Protein AF-A0A1V0CKH2-F1 (afdb_monomer_lite)

Organism: NCBI:txid1349929

pLDDT: mean 81.73, std 20.64, range [39.25, 98.5]

Foldseek 3Di:
DDDDDDPFDADFDDDPPPPRDDGDTDDDPPPPDVDDPVRVVVVCCVCVPVVNVVVVVVVVVVVVVVVVVVVVVVVVVVVVVVVVVVVVVVVVVVVVVVVVVVVVVVVVVVVVVVVVVVVVVVVVVVVVVVVVVVVVVVVD

Structure (mmCIF, N/CA/C/O backbone):
data_AF-A0A1V0CKH2-F1
#
_entry.id   AF-A0A1V0CKH2-F1
#
loop_
_atom_site.group_PDB
_atom_site.id
_atom_site.type_symbol
_atom_site.label_atom_id
_atom_site.label_alt_id
_atom_site.label_comp_id
_atom_site.label_asym_id
_atom_site.label_entity_id
_atom_site.label_seq_id
_atom_site.pdbx_PDB_ins_code
_atom_site.Cartn_x
_atom_site.Cartn_y
_atom_site.Cartn_z
_atom_site.occupancy
_atom_site.B_iso_or_equiv
_atom_site.auth_seq_id
_atom_site.auth_comp_id
_atom_site.auth_asym_id
_atom_site.auth_atom_id
_atom_site.pdbx_PDB_model_num
ATOM 1 N N . MET A 1 1 ? 43.954 -8.507 -65.931 1.00 44.62 1 MET A N 1
ATOM 2 C CA . MET A 1 1 ? 43.491 -9.740 -66.603 1.00 44.62 1 MET A CA 1
ATOM 3 C C . MET A 1 1 ? 44.183 -9.803 -67.954 1.00 44.62 1 MET A C 1
ATOM 5 O O . MET A 1 1 ? 44.174 -8.788 -68.639 1.00 44.62 1 MET A O 1
ATOM 9 N N . GLY A 1 2 ? 44.870 -10.908 -68.264 1.00 39.47 2 GLY A N 1
ATOM 10 C CA . GLY A 1 2 ? 45.588 -11.096 -69.536 1.00 39.47 2 GLY A CA 1
ATOM 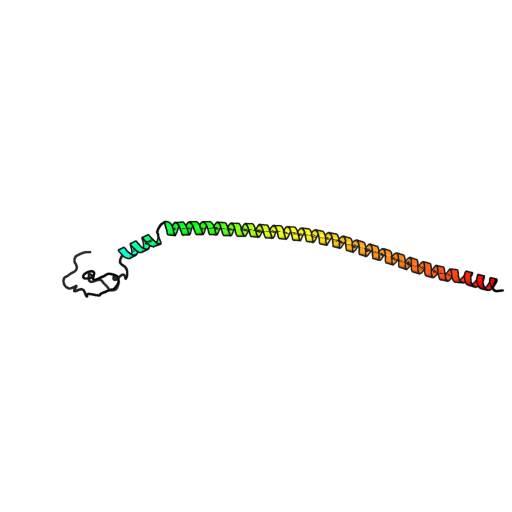11 C C . GLY A 1 2 ? 44.650 -11.265 -70.744 1.00 39.47 2 GLY A C 1
ATOM 12 O O . GLY A 1 2 ? 43.433 -11.294 -70.551 1.00 39.47 2 GLY A O 1
ATOM 13 N N . PRO A 1 3 ? 45.189 -11.353 -71.977 1.00 39.25 3 PRO A N 1
ATOM 14 C CA . PRO A 1 3 ? 44.382 -11.343 -73.194 1.00 39.25 3 PRO A CA 1
ATOM 15 C C . PRO A 1 3 ? 43.545 -12.623 -73.341 1.00 39.25 3 PRO A C 1
ATOM 17 O O . PRO A 1 3 ? 44.053 -13.732 -73.182 1.00 39.25 3 PRO A O 1
ATOM 20 N N . ILE A 1 4 ? 42.256 -12.455 -73.650 1.00 51.09 4 ILE A N 1
ATOM 21 C CA . ILE A 1 4 ? 41.277 -13.530 -73.870 1.00 51.09 4 ILE A CA 1
ATOM 22 C C . ILE A 1 4 ? 41.405 -14.020 -75.324 1.00 51.09 4 ILE A C 1
ATOM 24 O O . ILE A 1 4 ? 41.428 -13.209 -76.247 1.00 51.09 4 ILE A O 1
ATOM 28 N N . GLY A 1 5 ? 41.533 -15.338 -75.518 1.00 44.28 5 GLY A N 1
ATOM 29 C CA . GLY A 1 5 ? 41.770 -15.978 -76.820 1.00 44.28 5 GLY A CA 1
ATOM 30 C C . GLY A 1 5 ? 40.586 -15.929 -77.809 1.00 44.28 5 GLY A C 1
ATOM 31 O O . GLY A 1 5 ? 39.462 -15.601 -77.428 1.00 44.28 5 GLY A O 1
ATOM 32 N N . PRO A 1 6 ? 40.821 -16.294 -79.086 1.00 43.81 6 PRO A N 1
ATOM 33 C CA . PRO A 1 6 ? 39.971 -15.959 -80.241 1.00 43.81 6 PRO A CA 1
ATOM 34 C C . PRO A 1 6 ? 38.641 -16.733 -80.352 1.00 43.81 6 PRO A C 1
ATOM 36 O O . PRO A 1 6 ? 37.908 -16.545 -81.318 1.00 43.81 6 PRO A O 1
ATOM 39 N N . TRP A 1 7 ? 38.299 -17.588 -79.384 1.00 47.00 7 TRP A N 1
ATOM 40 C CA . TRP A 1 7 ? 37.068 -18.397 -79.375 1.00 47.00 7 TRP A CA 1
ATOM 41 C C . TRP A 1 7 ? 35.924 -17.803 -78.530 1.00 47.00 7 TRP A C 1
ATOM 43 O O . TRP A 1 7 ? 34.868 -18.414 -78.388 1.00 47.00 7 TRP A O 1
ATOM 53 N N . ALA A 1 8 ? 36.117 -16.625 -77.936 1.00 49.59 8 ALA A N 1
ATOM 54 C CA . ALA A 1 8 ? 35.159 -15.987 -77.033 1.00 49.59 8 ALA A CA 1
ATOM 55 C C . ALA A 1 8 ? 34.154 -15.080 -77.780 1.00 49.59 8 ALA A C 1
ATOM 57 O O . ALA A 1 8 ? 34.205 -13.857 -77.662 1.00 49.59 8 ALA A O 1
ATOM 58 N N . ALA A 1 9 ? 33.236 -15.660 -78.559 1.00 44.81 9 ALA A N 1
ATOM 59 C CA . ALA A 1 9 ? 32.137 -14.909 -79.175 1.00 44.81 9 ALA A CA 1
ATOM 60 C C . ALA A 1 9 ? 31.032 -14.633 -78.129 1.00 44.81 9 ALA A C 1
ATOM 62 O O . ALA A 1 9 ? 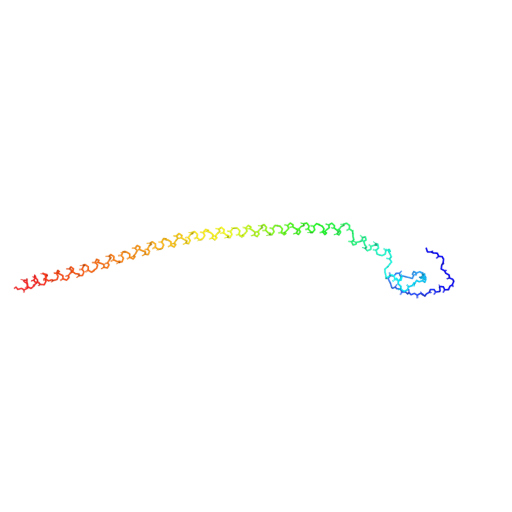30.338 -15.551 -77.695 1.00 44.81 9 ALA A O 1
ATOM 63 N N . GLY A 1 10 ? 30.908 -13.382 -77.671 1.00 47.88 10 GLY A N 1
ATOM 64 C CA . GLY A 1 10 ? 29.937 -12.974 -76.645 1.00 47.88 10 GLY A CA 1
ATOM 65 C C . GLY A 1 10 ? 28.497 -12.868 -77.169 1.00 47.88 10 GLY A C 1
ATOM 66 O O . GLY A 1 10 ? 28.273 -12.376 -78.272 1.00 47.88 10 GLY A O 1
ATOM 67 N N . HIS A 1 11 ? 27.519 -13.296 -76.363 1.00 46.91 11 HIS A N 1
ATOM 68 C CA . HIS A 1 11 ? 26.086 -13.108 -76.630 1.00 46.91 11 HIS A CA 1
ATOM 69 C C . HIS A 1 11 ? 25.611 -11.756 -76.072 1.00 46.91 11 HIS A C 1
ATOM 71 O O . HIS A 1 11 ? 25.981 -11.366 -74.962 1.00 46.91 11 HIS A O 1
ATOM 77 N N . LEU A 1 12 ? 24.798 -11.035 -76.847 1.00 45.59 12 LEU A N 1
ATOM 78 C CA . LEU A 1 12 ? 24.199 -9.757 -76.460 1.00 45.59 12 LEU A CA 1
ATOM 79 C C . LEU A 1 12 ? 22.922 -10.022 -75.644 1.00 45.59 12 LEU A C 1
ATOM 81 O O . LEU A 1 12 ? 21.985 -10.584 -76.199 1.00 45.59 12 LEU A O 1
ATOM 85 N N . ASP A 1 13 ? 22.871 -9.611 -74.374 1.00 47.94 13 ASP A N 1
ATOM 86 C CA . ASP A 1 13 ? 21.640 -9.632 -73.568 1.00 47.94 13 ASP A CA 1
ATOM 87 C C . ASP A 1 13 ? 21.305 -8.221 -73.073 1.00 47.94 13 ASP A C 1
ATOM 89 O O . ASP A 1 13 ? 22.147 -7.516 -72.510 1.00 47.94 13 ASP A O 1
ATOM 93 N N . TRP A 1 14 ? 20.055 -7.814 -73.291 1.00 41.72 14 TRP A N 1
ATOM 94 C CA . TRP A 1 14 ? 19.527 -6.496 -72.943 1.00 41.72 14 TRP A CA 1
ATOM 95 C C . TRP A 1 14 ? 18.919 -6.504 -71.536 1.00 41.72 14 TRP A C 1
ATOM 97 O O . TRP A 1 14 ? 18.107 -7.373 -71.219 1.00 41.72 14 TRP A O 1
ATOM 107 N N . THR A 1 15 ? 19.254 -5.515 -70.696 1.00 48.62 15 THR A N 1
ATOM 108 C CA . THR A 1 15 ? 18.521 -5.256 -69.445 1.00 48.62 15 THR A CA 1
ATOM 109 C C . THR A 1 15 ? 17.996 -3.813 -69.388 1.00 48.62 15 THR A C 1
ATOM 111 O O . THR A 1 15 ? 18.742 -2.874 -69.683 1.00 48.62 15 THR A O 1
ATOM 114 N N . PRO A 1 16 ? 16.730 -3.597 -68.965 1.00 44.72 16 PRO A N 1
ATOM 115 C CA . PRO A 1 16 ? 16.065 -2.290 -69.058 1.00 44.72 16 PRO A CA 1
ATOM 116 C C . PRO A 1 16 ? 16.720 -1.152 -68.258 1.00 44.72 16 PRO A C 1
ATOM 118 O O . PRO A 1 16 ? 16.434 0.014 -68.506 1.00 44.72 16 PRO A O 1
ATOM 121 N N . GLN A 1 17 ? 17.560 -1.471 -67.270 1.00 53.94 17 GLN A N 1
ATOM 122 C CA . GLN A 1 17 ? 18.056 -0.508 -66.280 1.00 53.94 17 GLN A CA 1
ATOM 123 C C . GLN A 1 17 ? 19.423 0.107 -66.624 1.00 53.94 17 GLN A C 1
ATOM 125 O O . GLN A 1 17 ? 19.820 1.063 -65.965 1.00 53.94 17 GLN A O 1
ATOM 130 N N . ALA A 1 18 ? 20.137 -0.401 -67.638 1.00 50.03 18 ALA A N 1
ATOM 131 C CA . ALA A 1 18 ? 21.532 -0.009 -67.895 1.00 50.03 18 ALA A CA 1
ATOM 132 C C . ALA A 1 18 ? 21.840 0.460 -69.332 1.00 50.03 18 ALA A C 1
ATOM 134 O O . ALA A 1 18 ? 22.973 0.853 -69.607 1.00 50.03 18 ALA A O 1
ATOM 135 N N . GLY A 1 19 ? 20.867 0.446 -70.251 1.00 53.50 19 GLY A N 1
ATOM 136 C CA . GLY A 1 19 ? 21.136 0.698 -71.672 1.00 53.50 19 GLY A CA 1
ATOM 137 C C . GLY A 1 19 ? 22.053 -0.364 -72.305 1.00 53.50 19 GLY A C 1
ATOM 138 O O . GLY A 1 19 ? 22.556 -1.268 -71.637 1.00 53.50 19 GLY A O 1
ATOM 139 N N . CYS A 1 20 ? 22.252 -0.285 -73.625 1.00 45.38 20 CYS A N 1
ATOM 140 C CA . CYS A 1 20 ? 23.088 -1.233 -74.367 1.00 45.38 20 CYS A CA 1
ATOM 141 C C . CYS A 1 20 ? 24.572 -0.917 -74.114 1.00 45.38 20 CYS A C 1
ATOM 143 O O . CYS A 1 20 ? 25.201 -0.172 -74.862 1.00 45.38 20 CYS A O 1
ATOM 145 N N . THR A 1 21 ? 25.126 -1.416 -73.011 1.00 48.50 21 THR A N 1
ATOM 146 C CA . THR A 1 21 ? 26.569 -1.340 -72.760 1.00 48.50 21 THR A CA 1
ATOM 147 C C . THR A 1 21 ? 27.236 -2.518 -73.470 1.00 48.50 21 THR A C 1
ATOM 149 O O . THR A 1 21 ? 26.808 -3.660 -73.325 1.00 48.50 21 THR A O 1
ATOM 152 N N . GLY A 1 22 ? 28.202 -2.207 -74.339 1.00 47.84 22 GLY A N 1
ATOM 153 C CA . GLY A 1 22 ? 28.799 -3.129 -75.308 1.00 47.84 22 GLY A CA 1
ATOM 154 C C . GLY A 1 22 ? 29.296 -4.462 -74.736 1.00 47.84 22 GLY A C 1
ATOM 155 O O . GLY A 1 22 ? 29.537 -4.594 -73.540 1.00 47.84 22 GLY A O 1
ATOM 156 N N . VAL A 1 23 ? 29.420 -5.432 -75.652 1.00 46.38 23 VAL A N 1
ATOM 157 C CA . VAL A 1 23 ? 29.867 -6.831 -75.501 1.00 46.38 23 VAL A CA 1
ATOM 158 C C . VAL A 1 23 ? 30.434 -7.159 -74.114 1.00 46.38 23 VAL A C 1
ATOM 160 O O . VAL A 1 23 ? 31.554 -6.765 -73.779 1.00 46.38 23 VAL A O 1
ATOM 163 N N . ARG A 1 24 ? 29.680 -7.927 -73.312 1.00 48.09 24 ARG A N 1
ATOM 164 C CA . ARG A 1 24 ? 30.230 -8.504 -72.079 1.00 48.09 24 ARG A CA 1
ATOM 165 C C . ARG A 1 24 ? 31.402 -9.422 -72.457 1.00 48.09 24 ARG A C 1
ATOM 167 O O . ARG A 1 24 ? 31.231 -10.249 -73.355 1.00 48.09 24 ARG A O 1
ATOM 174 N N . PRO A 1 25 ? 32.569 -9.329 -71.793 1.00 50.16 25 PRO A N 1
ATOM 175 C CA . PRO A 1 25 ? 33.592 -10.361 -71.931 1.00 50.16 25 PRO A CA 1
ATOM 176 C C . PRO A 1 25 ? 32.981 -11.725 -71.572 1.00 50.16 25 PRO A C 1
ATOM 178 O O . PRO A 1 25 ? 32.061 -11.790 -70.760 1.00 50.16 25 PRO A O 1
ATOM 181 N N . VAL A 1 26 ? 33.451 -12.815 -72.182 1.00 48.41 26 VAL A N 1
ATOM 182 C CA . VAL A 1 26 ? 33.014 -14.168 -71.801 1.00 48.41 26 VAL A CA 1
ATOM 183 C C . VAL A 1 26 ? 33.491 -14.429 -70.378 1.00 48.41 26 VAL A C 1
ATOM 185 O O . VAL A 1 26 ? 34.694 -14.400 -70.114 1.00 48.41 26 VAL A O 1
ATOM 188 N N . VAL A 1 27 ? 32.552 -14.646 -69.459 1.00 52.88 27 VAL A N 1
ATOM 189 C CA . VAL A 1 27 ? 32.859 -14.867 -68.047 1.00 52.88 27 VAL A CA 1
ATOM 190 C C . VAL A 1 27 ? 32.085 -16.087 -67.518 1.00 52.88 27 VAL A C 1
ATOM 192 O O . VAL A 1 27 ? 30.972 -16.362 -67.962 1.00 52.88 27 VAL A O 1
ATOM 195 N N . ASP A 1 28 ? 32.705 -16.862 -66.620 1.00 45.03 28 ASP A N 1
ATOM 196 C CA . ASP A 1 28 ? 32.189 -18.136 -66.086 1.00 45.03 28 ASP A CA 1
ATOM 197 C C . ASP A 1 28 ? 30.872 -17.953 -65.295 1.00 45.03 28 ASP A C 1
ATOM 199 O O . ASP A 1 28 ? 30.599 -16.864 -64.795 1.00 45.03 28 ASP A O 1
ATOM 203 N N . LYS A 1 29 ? 30.043 -18.990 -65.120 1.00 47.59 29 LYS A N 1
ATOM 204 C CA . LYS A 1 29 ? 28.701 -18.898 -64.485 1.00 47.59 29 LYS A CA 1
ATOM 205 C C . LYS A 1 29 ? 28.691 -18.226 -63.100 1.00 47.59 29 LYS A C 1
ATOM 207 O O . LYS A 1 29 ? 27.655 -17.731 -62.667 1.00 47.59 29 LYS A O 1
ATOM 212 N N . TYR A 1 30 ? 29.836 -18.173 -62.425 1.00 45.50 30 TYR A N 1
ATOM 213 C CA . TYR A 1 30 ? 30.026 -17.573 -61.100 1.00 45.50 30 TYR A CA 1
ATOM 214 C C . TYR A 1 30 ? 30.450 -16.097 -61.104 1.00 45.50 30 TYR A C 1
ATOM 216 O O . TYR A 1 30 ? 30.698 -15.519 -60.051 1.00 45.50 30 TYR A O 1
ATOM 224 N N . SER A 1 31 ? 30.562 -15.476 -62.274 1.00 52.41 31 SER A N 1
ATOM 225 C CA . SER A 1 31 ? 31.180 -14.153 -62.435 1.00 52.41 31 SER A CA 1
ATOM 226 C C . SER A 1 31 ? 30.215 -13.048 -62.881 1.00 52.41 31 SER A C 1
ATOM 228 O O . SER A 1 31 ? 30.589 -11.875 -62.933 1.00 52.41 31 SER A O 1
ATOM 230 N N . ILE A 1 32 ? 28.956 -13.399 -63.166 1.00 51.69 32 ILE A N 1
ATOM 231 C CA . ILE A 1 32 ? 27.887 -12.430 -63.412 1.00 51.69 32 ILE A CA 1
ATOM 232 C C . ILE A 1 32 ? 27.338 -11.998 -62.052 1.00 51.69 32 ILE A C 1
ATOM 234 O O . ILE A 1 32 ? 26.378 -12.562 -61.530 1.00 51.69 32 ILE A O 1
ATOM 238 N N . THR A 1 33 ? 27.947 -10.980 -61.447 1.00 57.16 33 THR A N 1
ATOM 239 C CA . THR A 1 33 ? 27.317 -10.302 -60.314 1.00 57.16 33 THR A CA 1
ATOM 240 C C . THR A 1 33 ? 26.190 -9.416 -60.849 1.00 57.16 33 THR A C 1
ATOM 242 O O . THR A 1 33 ? 26.403 -8.595 -61.740 1.00 57.16 33 THR A O 1
ATOM 245 N N . ARG A 1 34 ? 24.965 -9.586 -60.320 1.00 62.19 34 ARG A N 1
ATOM 246 C CA . ARG A 1 34 ? 23.770 -8.792 -60.692 1.00 62.19 34 ARG A CA 1
ATOM 247 C C . ARG A 1 34 ? 24.003 -7.280 -60.596 1.00 62.19 34 ARG A C 1
ATOM 249 O O . ARG A 1 34 ? 23.377 -6.523 -61.325 1.00 62.19 34 ARG A O 1
ATOM 256 N N . TYR A 1 35 ? 24.906 -6.877 -59.710 1.00 67.38 35 TYR A N 1
ATOM 257 C CA . TYR A 1 35 ? 25.350 -5.504 -59.535 1.00 67.38 35 TYR A CA 1
ATOM 258 C C . TYR A 1 35 ? 26.829 -5.394 -59.883 1.00 67.38 35 TYR A C 1
ATOM 260 O O . TYR A 1 35 ? 27.630 -6.281 -59.570 1.00 67.38 35 TYR A O 1
ATOM 268 N N . SER A 1 36 ? 27.196 -4.281 -60.502 1.00 75.81 36 SER A N 1
ATOM 269 C CA . SER A 1 36 ? 28.586 -3.901 -60.705 1.00 75.81 36 SER A CA 1
ATOM 270 C C . SER A 1 36 ? 29.236 -3.485 -59.383 1.00 75.81 36 SER A C 1
ATOM 272 O O . SER A 1 36 ? 28.586 -3.028 -58.438 1.00 75.81 36 SER A O 1
ATOM 274 N N . THR A 1 37 ? 30.563 -3.571 -59.321 1.00 76.25 37 THR A N 1
ATOM 275 C CA . THR A 1 37 ? 31.336 -3.072 -58.172 1.00 76.25 37 THR A CA 1
ATOM 276 C C . THR A 1 37 ? 31.125 -1.570 -57.935 1.00 76.25 37 THR A C 1
ATOM 278 O O . THR A 1 37 ? 31.194 -1.111 -56.796 1.00 76.25 37 THR A O 1
ATOM 281 N N . GLY A 1 38 ? 30.829 -0.800 -58.989 1.00 79.50 38 GLY A N 1
ATOM 282 C CA . GLY A 1 38 ? 30.481 0.618 -58.902 1.00 79.50 38 GLY A CA 1
ATOM 283 C C . GLY A 1 38 ? 29.122 0.865 -58.241 1.00 79.50 38 GLY A C 1
ATOM 284 O O . GLY A 1 38 ? 29.023 1.724 -57.366 1.00 79.50 38 GLY A O 1
ATOM 285 N N . GLU A 1 39 ? 28.094 0.093 -58.602 1.00 80.56 39 GLU A N 1
ATOM 286 C CA . GLU A 1 39 ? 26.770 0.153 -57.961 1.00 80.56 39 GLU A CA 1
ATOM 287 C C . GLU A 1 39 ? 26.837 -0.260 -56.490 1.00 80.56 39 GLU A C 1
ATOM 289 O O . GLU A 1 39 ? 26.267 0.418 -55.637 1.00 80.56 39 GLU A O 1
ATOM 294 N N . TRP A 1 40 ? 27.610 -1.304 -56.171 1.00 79.62 40 TRP A N 1
ATOM 295 C CA . TRP A 1 40 ? 27.837 -1.727 -54.788 1.00 79.62 40 TRP A CA 1
ATOM 296 C C . TRP A 1 40 ? 28.514 -0.632 -53.952 1.00 79.62 40 TRP A C 1
ATOM 298 O O . TRP A 1 40 ? 28.070 -0.330 -52.845 1.00 79.62 40 TRP A O 1
ATOM 308 N N . ARG A 1 41 ? 29.542 0.037 -54.496 1.00 83.38 41 ARG A N 1
ATOM 309 C CA . ARG A 1 41 ? 30.212 1.160 -53.817 1.00 83.38 41 ARG A CA 1
ATOM 310 C C . ARG A 1 41 ? 29.291 2.363 -53.619 1.00 83.38 41 ARG A C 1
ATOM 312 O O . ARG A 1 41 ? 29.299 2.934 -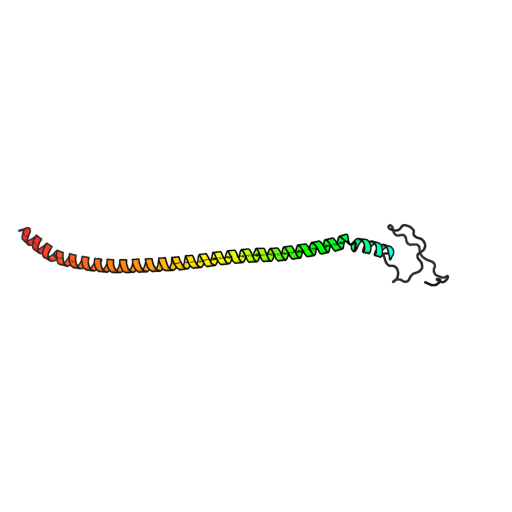52.533 1.00 83.38 41 ARG A O 1
ATOM 319 N N . LYS A 1 42 ? 28.485 2.730 -54.624 1.00 84.94 42 LYS A N 1
ATOM 320 C CA . LYS A 1 42 ? 27.505 3.826 -54.510 1.00 84.94 42 LYS A CA 1
ATOM 321 C C . LYS A 1 42 ? 26.439 3.525 -53.458 1.00 84.94 42 LYS A C 1
ATOM 323 O O . LYS A 1 42 ? 26.139 4.392 -52.643 1.00 84.94 42 LYS A O 1
ATOM 328 N N . ASN A 1 43 ? 25.913 2.299 -53.444 1.00 83.69 43 ASN A N 1
ATOM 329 C CA . ASN A 1 43 ? 24.959 1.872 -52.427 1.00 83.69 43 ASN A CA 1
ATOM 330 C C . ASN A 1 43 ? 25.586 1.925 -51.031 1.00 83.69 43 ASN A C 1
ATOM 332 O O . ASN A 1 43 ? 25.013 2.542 -50.145 1.00 83.69 43 ASN A O 1
ATOM 336 N N . ASN A 1 44 ? 26.794 1.384 -50.855 1.00 83.06 44 ASN A N 1
ATOM 337 C CA . ASN A 1 44 ? 27.487 1.430 -49.569 1.00 83.06 44 ASN A CA 1
ATOM 338 C C . ASN A 1 44 ? 27.782 2.857 -49.108 1.00 83.06 44 ASN A C 1
ATOM 340 O O . ASN A 1 44 ? 27.632 3.152 -47.931 1.00 83.06 44 ASN A O 1
ATOM 344 N N . GLN A 1 45 ? 28.171 3.756 -50.012 1.00 83.12 45 GLN A N 1
ATOM 345 C CA . GLN A 1 45 ? 28.387 5.162 -49.674 1.00 83.12 45 GLN A CA 1
ATOM 346 C C . GLN A 1 45 ? 27.091 5.840 -49.213 1.00 83.12 45 GLN A C 1
ATOM 348 O O . GLN A 1 45 ? 27.127 6.641 -48.285 1.00 83.12 45 GLN A O 1
ATOM 353 N N . TYR A 1 46 ? 25.955 5.497 -49.827 1.00 81.75 46 TYR A N 1
ATOM 354 C CA . TYR A 1 46 ? 24.636 5.994 -49.441 1.00 81.75 46 TYR A CA 1
ATOM 355 C C . TYR A 1 46 ? 24.131 5.376 -48.123 1.00 81.75 46 TYR A C 1
ATOM 357 O O . TYR A 1 46 ? 23.610 6.078 -47.255 1.00 81.75 46 TYR A O 1
ATOM 365 N N . THR A 1 47 ? 24.310 4.074 -47.911 1.00 78.19 47 THR A N 1
ATOM 366 C CA . THR A 1 47 ? 23.851 3.400 -46.686 1.00 78.19 47 THR A CA 1
ATOM 367 C C . THR A 1 47 ? 24.746 3.702 -45.489 1.00 78.19 47 THR A C 1
ATOM 369 O O . THR A 1 47 ? 24.253 3.864 -44.378 1.00 78.19 47 THR A O 1
ATOM 372 N N . LEU A 1 48 ? 26.056 3.819 -45.711 1.00 79.69 48 LEU A N 1
ATOM 373 C CA . LEU A 1 48 ? 27.061 4.128 -44.691 1.00 79.69 48 LEU A CA 1
ATOM 374 C C . LEU A 1 48 ? 27.384 5.626 -44.643 1.00 79.69 48 LEU A C 1
ATOM 376 O O . LEU A 1 48 ? 28.433 6.016 -44.129 1.00 79.69 48 LEU A O 1
ATOM 380 N N . THR A 1 49 ? 26.505 6.480 -45.184 1.00 79.50 49 THR A N 1
ATOM 381 C CA . THR A 1 49 ? 26.708 7.927 -45.088 1.00 79.50 49 THR A CA 1
ATOM 382 C C . THR A 1 49 ? 26.775 8.313 -43.605 1.00 79.50 49 THR A C 1
ATOM 384 O O . THR A 1 49 ? 25.891 7.890 -42.852 1.00 79.50 49 THR A O 1
ATOM 387 N N . PRO A 1 50 ? 27.719 9.176 -43.180 1.00 75.31 50 PRO A N 1
ATOM 388 C CA . PRO A 1 50 ? 27.837 9.620 -41.788 1.00 75.31 50 PRO A CA 1
ATOM 389 C C . PRO A 1 50 ? 26.509 10.086 -41.179 1.00 75.31 50 PRO A C 1
ATOM 391 O O . PRO A 1 50 ? 26.187 9.773 -40.042 1.00 75.31 50 PRO A O 1
ATOM 394 N N . ARG A 1 51 ? 25.643 10.714 -41.984 1.00 77.25 51 ARG A N 1
ATOM 395 C CA . ARG A 1 51 ? 24.298 11.134 -41.569 1.00 77.25 51 ARG A CA 1
ATOM 396 C C . ARG A 1 51 ? 23.407 9.985 -41.076 1.00 77.25 51 ARG A C 1
ATOM 398 O O . ARG A 1 51 ? 22.616 10.200 -40.163 1.00 77.25 51 ARG A O 1
ATOM 405 N N . ALA A 1 52 ? 23.468 8.807 -41.695 1.00 79.88 52 ALA A N 1
ATOM 406 C CA . ALA A 1 52 ? 22.668 7.652 -41.286 1.00 79.88 52 ALA A CA 1
ATOM 407 C C . ALA A 1 52 ? 23.231 7.028 -40.001 1.00 79.88 52 ALA A C 1
ATOM 409 O O . ALA A 1 52 ? 22.478 6.758 -39.066 1.00 79.88 52 ALA A O 1
ATOM 410 N N . THR A 1 53 ? 24.556 6.889 -39.918 1.00 84.38 53 THR A N 1
ATOM 411 C CA . THR A 1 53 ? 25.238 6.339 -38.739 1.00 84.38 53 THR A CA 1
ATOM 412 C C . THR A 1 53 ? 25.159 7.267 -37.525 1.00 84.38 53 THR A C 1
ATOM 414 O O . THR A 1 53 ? 24.945 6.800 -36.410 1.00 84.38 53 THR A O 1
ATOM 417 N N . ASP A 1 54 ? 25.258 8.583 -37.722 1.00 88.25 54 ASP A N 1
ATOM 418 C CA . ASP A 1 54 ? 25.176 9.573 -36.644 1.00 88.25 54 ASP A CA 1
ATOM 419 C C . ASP A 1 54 ? 23.751 9.691 -36.104 1.00 88.25 54 ASP A C 1
ATOM 421 O O . ASP A 1 54 ? 23.560 9.787 -34.893 1.00 88.25 54 ASP A O 1
ATOM 425 N N . LYS A 1 55 ? 22.734 9.598 -36.975 1.00 88.81 55 LYS A N 1
ATOM 426 C CA . LYS A 1 55 ? 21.333 9.489 -36.542 1.00 88.81 55 LYS A CA 1
ATOM 427 C C . LYS A 1 55 ? 21.093 8.230 -35.717 1.00 88.81 55 LYS A C 1
ATOM 429 O O . LYS A 1 55 ? 20.427 8.316 -34.691 1.00 88.81 55 LYS A O 1
ATOM 434 N N . ALA A 1 56 ? 21.637 7.087 -36.139 1.00 89.38 56 ALA A N 1
ATOM 435 C CA . ALA A 1 56 ? 21.521 5.844 -35.383 1.00 89.38 56 ALA A CA 1
ATOM 436 C C . ALA A 1 56 ? 22.188 5.961 -34.000 1.00 89.38 56 ALA A C 1
ATOM 438 O O . ALA A 1 56 ? 21.575 5.605 -32.999 1.00 89.38 56 ALA A O 1
ATOM 439 N N . ARG A 1 57 ? 23.389 6.551 -33.921 1.00 91.81 57 ARG A N 1
ATOM 440 C CA . ARG A 1 57 ? 24.097 6.790 -32.651 1.00 91.81 57 ARG A CA 1
ATOM 441 C C . ARG A 1 57 ? 23.358 7.777 -31.741 1.00 91.81 57 ARG A C 1
ATOM 443 O O . ARG A 1 57 ? 23.290 7.573 -30.528 1.00 91.81 57 ARG A O 1
ATOM 450 N N . ALA A 1 58 ? 22.796 8.843 -32.311 1.00 94.19 58 ALA A N 1
ATOM 451 C CA . ALA A 1 58 ? 21.985 9.805 -31.570 1.00 94.19 58 ALA A CA 1
ATOM 452 C C . ALA A 1 58 ? 20.718 9.143 -31.011 1.00 94.19 58 ALA A C 1
ATOM 454 O O . ALA A 1 58 ? 20.405 9.335 -29.838 1.00 94.19 58 ALA A O 1
ATOM 455 N N . LEU A 1 59 ? 20.043 8.315 -31.818 1.00 95.69 59 LEU A N 1
ATOM 456 C CA . LEU A 1 59 ? 18.884 7.540 -31.383 1.00 95.69 59 LEU A CA 1
ATOM 457 C C . LEU A 1 59 ? 19.259 6.574 -30.258 1.00 95.69 59 LEU A C 1
ATOM 459 O O . LEU A 1 59 ? 18.601 6.583 -29.230 1.00 95.69 59 LEU A O 1
ATOM 463 N N . GLU A 1 60 ? 20.342 5.810 -30.402 1.00 96.56 60 GLU A N 1
ATOM 464 C CA . GLU A 1 60 ? 20.811 4.885 -29.364 1.00 96.56 60 GLU A CA 1
ATOM 465 C C . GLU A 1 60 ? 21.092 5.615 -28.042 1.00 96.56 60 GLU A C 1
ATOM 467 O O . GLU A 1 60 ? 20.685 5.164 -26.971 1.00 96.56 60 GLU A O 1
ATOM 472 N N . THR A 1 61 ? 21.750 6.774 -28.114 1.00 96.94 61 THR A N 1
ATOM 473 C CA . THR A 1 61 ? 22.039 7.603 -26.937 1.00 96.94 61 THR A CA 1
ATOM 474 C C . THR A 1 61 ? 20.753 8.107 -26.286 1.00 96.94 61 THR A C 1
ATOM 476 O O . THR A 1 61 ? 20.638 8.089 -25.061 1.00 96.94 61 THR A O 1
ATOM 479 N N . GLN A 1 62 ? 19.782 8.546 -27.090 1.00 97.19 62 GLN A N 1
ATOM 480 C CA . GLN A 1 62 ? 18.492 9.006 -26.590 1.00 97.19 62 GLN A CA 1
ATOM 481 C C . GLN A 1 62 ? 17.716 7.860 -25.940 1.00 97.19 62 GLN A C 1
ATOM 483 O O . GLN A 1 62 ? 17.259 8.001 -24.814 1.00 97.19 62 GLN A O 1
ATOM 488 N N . THR A 1 63 ? 17.651 6.698 -26.591 1.00 97.38 63 THR A N 1
ATOM 489 C CA . THR A 1 63 ? 16.969 5.518 -26.058 1.00 97.38 63 THR A CA 1
ATOM 490 C C . THR A 1 63 ? 17.572 5.072 -24.728 1.00 97.38 63 THR A C 1
ATOM 492 O O . THR A 1 63 ? 16.823 4.771 -23.804 1.00 97.38 63 THR A O 1
ATOM 495 N N . LYS A 1 64 ? 18.904 5.084 -24.577 1.00 97.56 64 LYS A N 1
ATOM 496 C CA . LYS A 1 64 ? 19.552 4.781 -23.287 1.00 97.56 64 LYS A CA 1
ATOM 497 C C . LYS A 1 64 ? 19.121 5.754 -22.189 1.00 97.56 64 LYS A C 1
ATOM 499 O O . LYS A 1 64 ? 18.716 5.311 -21.119 1.00 97.56 64 LYS A O 1
ATOM 504 N N . LYS A 1 65 ? 19.124 7.059 -22.479 1.00 97.62 65 LYS A N 1
ATOM 505 C CA . LYS A 1 65 ? 18.667 8.090 -21.532 1.00 97.62 65 LYS A CA 1
ATOM 506 C C . LYS A 1 65 ? 17.193 7.940 -21.172 1.00 97.62 65 LYS A C 1
ATOM 508 O O . LYS A 1 65 ? 16.832 8.104 -20.011 1.00 97.62 65 LYS A O 1
ATOM 513 N N . ASP A 1 66 ? 16.346 7.631 -22.148 1.00 97.75 66 ASP A N 1
ATOM 514 C CA . ASP A 1 66 ? 14.911 7.449 -21.926 1.00 97.75 66 ASP A CA 1
ATOM 515 C C . ASP A 1 66 ? 14.644 6.225 -21.042 1.00 97.75 66 ASP A C 1
ATOM 517 O O . ASP A 1 66 ? 13.816 6.293 -20.135 1.00 97.75 66 ASP A O 1
ATOM 521 N N . ILE A 1 67 ? 15.386 5.133 -21.254 1.00 97.75 67 ILE A N 1
ATOM 522 C CA . ILE A 1 67 ? 15.327 3.932 -20.412 1.00 97.75 67 ILE A CA 1
ATOM 523 C C . ILE A 1 67 ? 15.777 4.254 -18.983 1.00 97.75 67 ILE A C 1
ATOM 525 O O . ILE A 1 67 ? 15.062 3.941 -18.033 1.00 97.75 67 ILE A O 1
ATOM 529 N N . GLU A 1 68 ? 16.932 4.903 -18.815 1.00 97.81 68 GLU A N 1
ATOM 530 C CA . GLU A 1 68 ? 17.442 5.308 -17.498 1.00 97.81 68 GLU A CA 1
ATOM 531 C C . GLU A 1 68 ? 16.436 6.195 -16.760 1.00 97.81 68 GLU A C 1
ATOM 533 O O . GLU A 1 68 ? 16.109 5.943 -15.599 1.00 97.81 68 GLU A O 1
ATOM 538 N N . LYS A 1 69 ? 15.877 7.191 -17.453 1.00 97.94 69 LYS A N 1
ATOM 539 C CA . LYS A 1 69 ? 14.856 8.074 -16.894 1.00 97.94 69 LYS A CA 1
ATOM 540 C C . LYS A 1 69 ? 13.599 7.305 -16.495 1.00 97.94 69 LYS A C 1
ATOM 542 O O . LYS A 1 69 ? 13.093 7.518 -15.399 1.00 97.94 69 LYS A O 1
ATOM 547 N N . ALA A 1 70 ? 13.117 6.391 -17.337 1.00 98.12 70 ALA A N 1
ATOM 548 C CA . ALA A 1 70 ? 11.945 5.579 -17.027 1.00 98.12 70 ALA A CA 1
ATOM 549 C C . ALA A 1 70 ? 12.150 4.735 -15.758 1.00 98.12 70 ALA A C 1
ATOM 551 O O . ALA A 1 70 ? 11.237 4.636 -14.938 1.00 98.12 70 ALA A O 1
ATOM 552 N N . PHE A 1 71 ? 13.348 4.175 -15.559 1.00 98.12 71 PHE A N 1
ATOM 553 C CA . PHE A 1 71 ? 13.680 3.448 -14.333 1.00 98.12 71 PHE A CA 1
ATOM 554 C C . PHE A 1 71 ? 13.728 4.357 -13.103 1.00 98.12 71 PHE A C 1
ATOM 556 O O . PHE A 1 71 ? 13.191 3.989 -12.059 1.00 98.12 71 PHE A O 1
ATOM 563 N N . VAL A 1 72 ? 14.329 5.544 -13.214 1.00 98.06 72 VAL A N 1
ATOM 564 C CA . VAL A 1 72 ? 14.359 6.521 -12.113 1.00 98.06 72 VAL A CA 1
ATOM 565 C C . VAL A 1 72 ? 12.941 6.957 -11.741 1.00 98.06 72 VAL A C 1
ATOM 567 O O . VAL A 1 72 ? 12.564 6.865 -10.574 1.00 98.06 72 VAL A O 1
ATOM 570 N N . ASP A 1 73 ? 12.128 7.343 -12.726 1.00 98.12 73 ASP A N 1
ATOM 571 C CA . ASP A 1 73 ? 10.745 7.779 -12.517 1.00 98.12 73 ASP A CA 1
ATOM 572 C C . ASP A 1 73 ? 9.892 6.661 -11.889 1.00 98.12 73 ASP A C 1
ATOM 574 O O . ASP A 1 73 ? 9.068 6.914 -11.005 1.00 98.12 73 ASP A O 1
ATOM 578 N N . MET A 1 74 ? 10.099 5.409 -12.312 1.00 98.12 74 MET A N 1
ATOM 579 C CA . MET A 1 74 ? 9.424 4.246 -11.734 1.00 98.12 74 MET A CA 1
ATOM 580 C C . MET A 1 74 ? 9.833 4.025 -10.277 1.00 98.12 74 MET A C 1
ATOM 582 O O . MET A 1 74 ? 8.963 3.894 -9.418 1.00 98.12 74 MET A O 1
ATOM 586 N N . ASN A 1 75 ? 11.134 4.039 -9.983 1.00 98.06 75 ASN A N 1
ATOM 587 C CA . ASN A 1 75 ? 11.640 3.871 -8.623 1.00 98.06 75 ASN A CA 1
ATOM 588 C C . ASN A 1 75 ? 11.134 4.973 -7.687 1.00 98.06 75 ASN A C 1
ATOM 590 O O . ASN A 1 75 ? 10.715 4.676 -6.572 1.00 98.06 75 ASN A O 1
ATOM 594 N N . MET A 1 76 ? 11.089 6.227 -8.149 1.00 98.19 76 MET A N 1
ATOM 595 C CA . MET A 1 76 ? 10.532 7.336 -7.369 1.00 98.19 76 MET A CA 1
ATOM 596 C C . MET A 1 76 ? 9.051 7.122 -7.035 1.00 98.19 76 MET A C 1
ATOM 598 O O . MET A 1 76 ? 8.635 7.349 -5.900 1.00 98.19 76 MET A O 1
ATOM 602 N N . LYS A 1 77 ? 8.246 6.653 -7.999 1.00 97.94 77 LYS A N 1
ATOM 603 C CA . LYS A 1 77 ? 6.825 6.348 -7.760 1.00 97.94 77 LYS A CA 1
ATOM 604 C C . LYS A 1 77 ? 6.628 5.174 -6.806 1.00 97.94 77 LYS A C 1
ATOM 606 O O . LYS A 1 77 ? 5.708 5.206 -5.986 1.00 97.94 77 LYS A O 1
ATOM 611 N N . LEU A 1 78 ? 7.461 4.141 -6.919 1.00 98.12 78 LEU A N 1
ATOM 612 C CA . LEU A 1 78 ? 7.429 2.992 -6.016 1.00 98.12 78 LEU A CA 1
ATOM 613 C C . LEU A 1 78 ? 7.800 3.404 -4.587 1.00 98.12 78 LEU A C 1
ATOM 615 O O . LEU A 1 78 ? 7.098 3.031 -3.652 1.00 98.12 78 LEU A O 1
ATOM 619 N N . ASP A 1 79 ? 8.832 4.231 -4.419 1.00 98.31 79 ASP A N 1
ATOM 620 C CA . ASP A 1 79 ? 9.251 4.747 -3.113 1.00 98.31 79 ASP A CA 1
ATOM 621 C C . ASP A 1 79 ? 8.170 5.629 -2.458 1.00 98.31 79 ASP A C 1
ATOM 623 O O . ASP A 1 79 ?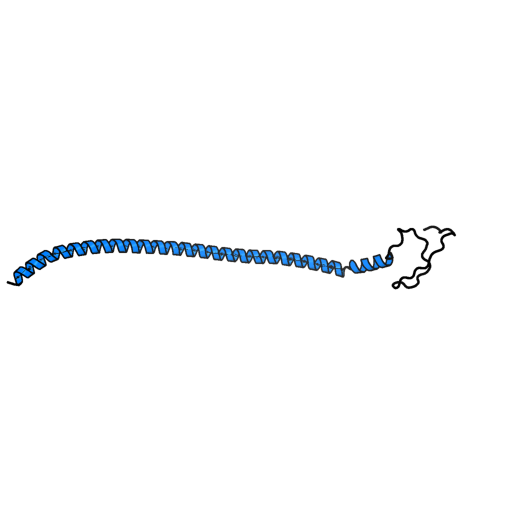 7.828 5.432 -1.292 1.00 98.31 79 ASP A O 1
ATOM 627 N N . ASP A 1 80 ? 7.552 6.545 -3.213 1.00 98.19 80 ASP A N 1
ATOM 628 C CA . ASP A 1 80 ? 6.418 7.347 -2.723 1.00 98.19 80 ASP A CA 1
ATOM 629 C C . ASP A 1 80 ? 5.224 6.466 -2.314 1.00 98.19 80 ASP A C 1
ATOM 631 O O . ASP A 1 80 ? 4.600 6.680 -1.270 1.00 98.19 80 ASP A O 1
ATOM 635 N N . SER A 1 81 ? 4.932 5.427 -3.100 1.00 98.25 81 SER A N 1
ATOM 636 C CA . SER A 1 81 ? 3.865 4.471 -2.787 1.00 98.25 81 SER A CA 1
ATOM 637 C C . SER A 1 81 ? 4.162 3.694 -1.504 1.00 98.25 81 SER A C 1
ATOM 639 O O . SER A 1 81 ? 3.289 3.591 -0.642 1.00 98.25 81 SER A O 1
ATOM 641 N N . ASN A 1 82 ? 5.394 3.210 -1.332 1.00 98.38 82 ASN A N 1
ATOM 642 C CA . ASN A 1 82 ? 5.820 2.513 -0.119 1.00 98.38 82 ASN A CA 1
ATOM 643 C C . ASN A 1 82 ? 5.709 3.416 1.115 1.00 98.38 82 ASN A C 1
ATOM 645 O O . ASN A 1 82 ? 5.115 3.013 2.111 1.00 98.38 82 ASN A O 1
ATOM 649 N N . LYS A 1 83 ? 6.159 4.675 1.028 1.00 98.38 83 LYS A N 1
ATOM 650 C CA . LYS A 1 83 ? 6.021 5.654 2.122 1.00 98.38 83 LYS A CA 1
ATOM 651 C C . LYS A 1 83 ? 4.563 5.886 2.519 1.00 98.38 83 LYS A C 1
ATOM 653 O O . LYS A 1 83 ? 4.242 5.953 3.706 1.00 98.38 83 LYS A O 1
ATOM 658 N N . LYS A 1 84 ? 3.663 5.999 1.538 1.00 98.31 84 LYS A N 1
ATOM 659 C CA . LYS A 1 84 ? 2.219 6.146 1.790 1.00 98.31 84 LYS A CA 1
ATOM 660 C C . LYS A 1 84 ? 1.633 4.911 2.469 1.00 98.31 84 LYS A C 1
ATOM 662 O O . LYS A 1 84 ? 0.831 5.056 3.392 1.00 98.31 84 LYS A O 1
ATOM 667 N N . LEU A 1 85 ? 2.031 3.716 2.035 1.00 98.44 85 LEU A N 1
ATOM 668 C CA . LEU A 1 85 ? 1.603 2.463 2.654 1.00 98.44 85 LEU A CA 1
ATOM 669 C C . LEU A 1 85 ? 2.109 2.349 4.095 1.00 98.44 85 LEU A C 1
ATOM 671 O O . LEU A 1 85 ? 1.310 2.053 4.980 1.00 98.44 85 LEU A O 1
ATOM 675 N N . ASP A 1 86 ? 3.373 2.675 4.355 1.00 98.50 86 ASP A N 1
ATOM 676 C CA . ASP A 1 86 ? 3.949 2.658 5.703 1.00 98.50 86 ASP A CA 1
ATOM 677 C C . ASP A 1 86 ? 3.218 3.606 6.655 1.00 98.50 86 ASP A C 1
ATOM 679 O O . ASP A 1 86 ? 2.899 3.237 7.789 1.00 98.50 86 ASP A O 1
ATOM 683 N N . ASN A 1 87 ? 2.907 4.822 6.199 1.00 98.38 87 ASN A N 1
ATOM 684 C CA . ASN A 1 87 ? 2.130 5.774 6.991 1.00 98.38 87 ASN A CA 1
ATOM 685 C C . ASN A 1 87 ? 0.728 5.230 7.285 1.00 98.38 87 ASN A C 1
ATOM 687 O O . ASN A 1 87 ? 0.295 5.230 8.436 1.00 98.38 87 ASN A O 1
ATOM 691 N N . ARG A 1 88 ? 0.057 4.659 6.280 1.00 98.38 88 ARG A N 1
ATOM 692 C CA . ARG A 1 88 ? -1.264 4.050 6.463 1.00 98.38 88 ARG A CA 1
ATOM 693 C C . ARG A 1 88 ? -1.230 2.866 7.433 1.00 98.38 88 ARG A C 1
ATOM 695 O O . ARG A 1 88 ? -2.158 2.707 8.220 1.00 98.38 88 ARG A O 1
ATOM 702 N N . ILE A 1 89 ? -0.178 2.048 7.413 1.00 98.50 89 ILE A N 1
ATOM 703 C CA . ILE A 1 89 ? 0.005 0.943 8.366 1.00 98.50 89 ILE A CA 1
ATOM 704 C C . ILE A 1 89 ? 0.162 1.483 9.791 1.00 98.50 89 ILE A C 1
ATOM 706 O O . ILE A 1 89 ? -0.460 0.950 10.714 1.00 98.50 89 ILE A O 1
ATOM 710 N N . LYS A 1 90 ? 0.948 2.549 9.984 1.00 98.25 90 LYS A N 1
ATOM 711 C CA . LYS A 1 90 ? 1.105 3.200 11.296 1.00 98.25 90 LYS A CA 1
ATOM 712 C C . LYS A 1 90 ? -0.227 3.737 11.813 1.00 98.25 90 LYS A C 1
ATOM 714 O O . LYS A 1 90 ? -0.583 3.440 12.954 1.00 98.25 90 LYS A O 1
ATOM 719 N N . ASP A 1 91 ? -0.981 4.432 10.966 1.00 98.44 91 ASP A N 1
ATOM 720 C CA . ASP A 1 91 ? -2.291 4.982 11.320 1.00 98.44 91 ASP A CA 1
ATOM 721 C C . ASP A 1 91 ? -3.280 3.872 11.684 1.00 98.44 91 ASP A C 1
ATOM 723 O O . ASP A 1 91 ? -3.903 3.915 12.744 1.00 98.44 91 ASP A O 1
ATOM 727 N N . LEU A 1 92 ? -3.384 2.828 10.855 1.00 98.50 9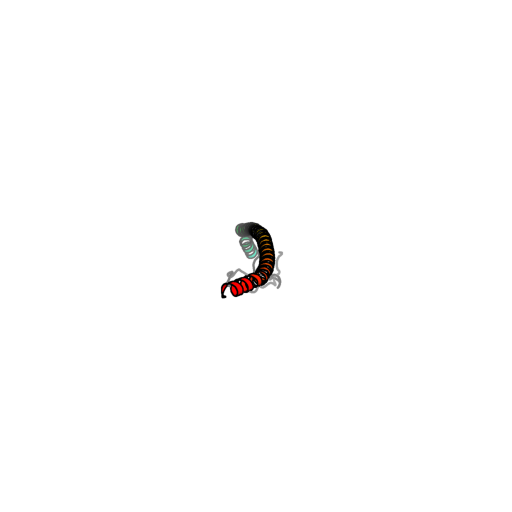2 LEU A N 1
ATOM 728 C CA . LEU A 1 92 ? -4.255 1.683 11.129 1.00 98.50 92 LEU A CA 1
ATOM 729 C C . LEU A 1 92 ? -3.871 0.974 12.430 1.00 98.50 92 LEU A C 1
ATOM 731 O O . LEU A 1 92 ? -4.745 0.591 13.205 1.00 98.50 92 LEU A O 1
ATOM 735 N N . THR A 1 93 ? -2.575 0.829 12.702 1.00 98.44 93 THR A N 1
ATOM 736 C CA . THR A 1 93 ? -2.088 0.214 13.942 1.00 98.44 93 THR A CA 1
ATOM 737 C C . THR A 1 93 ? -2.432 1.068 15.160 1.00 98.44 93 THR A C 1
ATOM 739 O O . THR A 1 93 ? -2.830 0.532 16.196 1.00 98.44 93 THR A O 1
ATOM 742 N N . TYR A 1 94 ? -2.297 2.391 15.052 1.00 98.44 94 TYR A N 1
ATOM 743 C CA . TYR A 1 94 ? -2.689 3.316 16.109 1.00 98.44 94 TYR A CA 1
ATOM 744 C C . TYR A 1 94 ? -4.192 3.229 16.387 1.00 98.44 94 TYR A C 1
ATOM 746 O O . TYR A 1 94 ? -4.588 2.996 17.529 1.00 98.44 94 TYR A O 1
ATOM 754 N N . TRP A 1 95 ? -5.023 3.345 15.349 1.00 98.50 95 TRP A N 1
ATOM 755 C CA . TRP A 1 95 ? -6.477 3.306 15.489 1.00 98.50 95 TRP A CA 1
ATOM 756 C C . TRP A 1 95 ? -6.981 1.964 15.997 1.00 98.50 95 TRP A C 1
ATOM 758 O O . TRP A 1 95 ? -7.847 1.945 16.865 1.00 98.50 95 TRP A O 1
ATOM 768 N N . LYS A 1 96 ? -6.386 0.850 15.556 1.00 98.50 96 LYS A N 1
ATOM 769 C CA . LYS A 1 96 ? -6.678 -0.474 16.113 1.00 98.50 96 LYS A CA 1
ATOM 770 C C . LYS A 1 96 ? -6.481 -0.491 17.631 1.00 98.50 96 LYS A C 1
ATOM 772 O O . LYS A 1 96 ? -7.391 -0.889 18.349 1.00 98.50 96 LYS A O 1
ATOM 777 N N . LYS A 1 97 ? -5.342 0.011 18.123 1.00 98.50 97 LYS A N 1
ATOM 778 C CA . LYS A 1 97 ? -5.071 0.084 19.568 1.00 98.50 97 LYS A CA 1
ATOM 779 C C . LYS A 1 97 ? -6.061 0.984 20.305 1.00 98.50 97 LYS A C 1
ATOM 781 O O . LYS A 1 97 ? -6.413 0.679 21.439 1.00 98.50 97 LYS A O 1
ATOM 786 N N . GLN A 1 98 ? -6.483 2.099 19.704 1.00 98.38 98 GLN A N 1
ATOM 787 C CA . GLN A 1 98 ? -7.491 2.970 20.317 1.00 98.38 98 GLN A CA 1
ATOM 788 C C . GLN A 1 98 ? -8.844 2.267 20.411 1.00 98.38 98 GLN A C 1
ATOM 790 O O . GLN A 1 98 ? -9.446 2.266 21.479 1.00 98.38 98 GLN A O 1
ATOM 795 N N . VAL A 1 99 ? -9.279 1.606 19.337 1.00 98.50 99 VAL A N 1
ATOM 796 C CA . VAL A 1 99 ? -10.534 0.846 19.320 1.00 98.50 99 VAL A CA 1
ATOM 797 C C . VAL A 1 99 ? -10.503 -0.271 20.362 1.00 98.50 99 VAL A C 1
ATOM 799 O O . VAL A 1 99 ? -11.416 -0.352 21.177 1.00 98.50 99 VAL A O 1
ATOM 802 N N . GLU A 1 100 ? -9.436 -1.069 20.417 1.00 98.50 100 GLU A N 1
ATOM 803 C CA . GLU A 1 100 ? -9.276 -2.128 21.426 1.00 98.50 100 GLU A CA 1
ATOM 804 C C . GLU A 1 100 ? -9.366 -1.575 22.857 1.00 98.50 100 GLU A C 1
ATOM 806 O O . GLU A 1 100 ? -10.090 -2.119 23.686 1.00 98.50 100 GLU A O 1
ATOM 811 N N . LYS A 1 101 ? -8.707 -0.442 23.139 1.00 98.44 101 LYS A N 1
ATOM 812 C CA . LYS A 1 101 ? -8.815 0.229 24.444 1.00 98.44 101 LYS A CA 1
ATOM 813 C C . LYS A 1 101 ? -10.242 0.666 24.759 1.00 98.44 101 LYS A C 1
ATOM 815 O O . LYS A 1 101 ? -10.697 0.458 25.878 1.00 98.44 101 LYS A O 1
ATOM 820 N N . THR A 1 102 ? -10.939 1.271 23.796 1.00 98.38 102 THR A N 1
ATOM 821 C CA . THR A 1 102 ? -12.324 1.719 24.002 1.00 98.38 102 THR A CA 1
ATOM 822 C C . THR A 1 102 ? -13.281 0.553 24.208 1.00 98.38 102 THR A C 1
ATOM 824 O O . THR A 1 102 ? -14.152 0.638 25.062 1.00 98.38 102 THR A O 1
ATOM 827 N N . VAL A 1 103 ? -13.094 -0.553 23.482 1.00 98.44 103 VAL A N 1
ATOM 828 C CA . VAL A 1 103 ? -13.906 -1.764 23.638 1.00 98.44 103 VAL A CA 1
ATOM 829 C C . VAL A 1 103 ? -13.713 -2.358 25.028 1.00 98.44 103 VAL A C 1
ATOM 831 O O . VAL A 1 103 ? -14.703 -2.671 25.684 1.00 98.44 103 VAL A O 1
ATOM 834 N N . ASN A 1 104 ? -12.470 -2.452 25.506 1.00 98.50 104 ASN A N 1
ATOM 835 C CA . ASN A 1 104 ? -12.198 -2.938 26.858 1.00 98.50 104 ASN A CA 1
ATOM 836 C C . ASN A 1 104 ? -12.843 -2.031 27.914 1.00 98.50 104 ASN A C 1
ATOM 838 O O . ASN A 1 104 ? -13.569 -2.524 28.763 1.00 98.50 104 ASN A O 1
ATOM 842 N N . ALA A 1 105 ? -12.679 -0.708 27.803 1.00 98.50 105 ALA A N 1
ATOM 843 C CA . ALA A 1 105 ? -13.277 0.236 28.749 1.00 98.50 105 ALA A CA 1
ATOM 844 C C . ALA A 1 105 ? -14.816 0.158 28.788 1.00 98.50 105 ALA A C 1
ATOM 846 O O . ALA A 1 105 ? -15.403 0.183 29.865 1.00 98.50 105 ALA A O 1
ATOM 847 N N . ILE A 1 106 ? -15.468 0.029 27.626 1.00 98.38 106 ILE A N 1
ATOM 848 C CA . ILE A 1 106 ? -16.927 -0.153 27.543 1.00 98.38 106 ILE A CA 1
ATOM 849 C C . ILE A 1 106 ? -17.341 -1.493 28.160 1.00 98.38 106 ILE A C 1
ATOM 851 O O . ILE A 1 106 ? -18.376 -1.573 28.814 1.00 98.38 106 ILE A O 1
ATOM 855 N N . THR A 1 107 ? -16.550 -2.547 27.955 1.00 98.50 107 THR A N 1
ATOM 856 C CA . THR A 1 107 ? -16.829 -3.871 28.529 1.00 98.50 107 THR A CA 1
ATOM 857 C C . THR A 1 107 ? -16.758 -3.819 30.054 1.00 98.50 107 THR A C 1
ATOM 859 O O . THR A 1 107 ? -17.715 -4.225 30.709 1.00 98.50 107 THR A O 1
ATOM 862 N N . ASP A 1 108 ? -15.701 -3.220 30.608 1.00 98.31 108 ASP A N 1
ATOM 863 C CA . ASP A 1 108 ? -15.546 -3.018 32.053 1.00 98.31 108 ASP A CA 1
ATOM 864 C C . ASP A 1 108 ? -16.713 -2.186 32.624 1.00 98.31 108 ASP A C 1
ATOM 866 O O . ASP A 1 108 ? -17.285 -2.510 33.667 1.00 98.31 108 ASP A O 1
ATOM 870 N N . GLU A 1 109 ? -17.128 -1.125 31.923 1.00 98.31 109 GLU A N 1
ATOM 871 C CA . GLU A 1 109 ? -18.277 -0.309 32.327 1.00 98.31 109 GLU A CA 1
ATOM 872 C C . GLU A 1 109 ? -19.576 -1.131 32.351 1.00 98.31 109 GLU A C 1
ATOM 874 O O . GLU A 1 109 ? -20.325 -1.068 33.328 1.00 98.31 109 GLU A O 1
ATOM 879 N N . ILE A 1 110 ? -19.831 -1.950 31.327 1.00 98.19 110 ILE A N 1
ATOM 880 C CA . ILE A 1 110 ? -21.009 -2.828 31.274 1.00 98.19 110 ILE A CA 1
ATOM 881 C C . ILE A 1 110 ? -21.020 -3.801 32.457 1.00 98.19 110 ILE A C 1
ATOM 883 O O . ILE A 1 110 ? -22.065 -3.961 33.092 1.00 98.19 110 ILE A O 1
ATOM 887 N N . GLU A 1 111 ? -19.882 -4.417 32.779 1.00 98.12 111 GLU A N 1
ATOM 888 C CA . GLU A 1 111 ? -19.768 -5.340 33.913 1.00 98.12 111 GLU A CA 1
ATOM 889 C C . GLU A 1 111 ? -20.099 -4.639 35.237 1.00 98.12 111 GLU A C 1
ATOM 891 O O . GLU A 1 111 ? -20.944 -5.111 36.004 1.00 98.12 111 GLU A O 1
ATOM 896 N N . THR A 1 112 ? -19.530 -3.452 35.473 1.00 98.00 112 THR A N 1
ATOM 897 C CA . THR A 1 112 ? -19.830 -2.674 36.688 1.00 98.00 112 THR A CA 1
ATOM 898 C C . THR A 1 112 ? -21.297 -2.242 36.771 1.00 98.00 112 THR A C 1
ATOM 900 O O . THR A 1 112 ? -21.898 -2.260 37.852 1.00 98.00 112 THR A O 1
ATOM 903 N N . LEU A 1 113 ? -21.914 -1.875 35.643 1.00 98.00 113 LEU A N 1
ATOM 904 C CA . LEU A 1 113 ? -23.330 -1.520 35.588 1.00 98.00 113 LEU A CA 1
ATOM 905 C C . LEU A 1 113 ? -24.228 -2.722 35.889 1.00 98.00 113 LEU A C 1
ATOM 907 O O . LEU A 1 113 ? -25.234 -2.560 36.587 1.00 98.00 113 LEU A O 1
ATOM 911 N N . ASP A 1 114 ? -23.876 -3.919 35.420 1.00 98.00 114 ASP A N 1
ATOM 912 C CA . ASP A 1 114 ? -24.667 -5.119 35.688 1.00 98.00 114 ASP A CA 1
ATOM 913 C C . ASP A 1 114 ? -24.565 -5.546 37.161 1.00 98.00 114 ASP A C 1
ATOM 915 O O . ASP A 1 114 ? -25.584 -5.836 37.797 1.00 98.00 114 ASP A O 1
ATOM 919 N N . GLU A 1 115 ? -23.380 -5.444 37.772 1.00 97.56 115 GLU A N 1
ATOM 920 C CA . GLU A 1 115 ? -23.230 -5.632 39.219 1.00 97.56 115 GLU A CA 1
ATOM 921 C C . GLU A 1 115 ? -24.106 -4.665 40.023 1.00 97.56 115 GLU A C 1
ATOM 923 O O . GLU A 1 115 ? -24.823 -5.065 40.949 1.00 97.56 115 GLU A O 1
ATOM 928 N N . ASN A 1 116 ? -24.061 -3.377 39.677 1.00 97.38 116 ASN A N 1
ATOM 929 C CA . ASN A 1 116 ? -24.85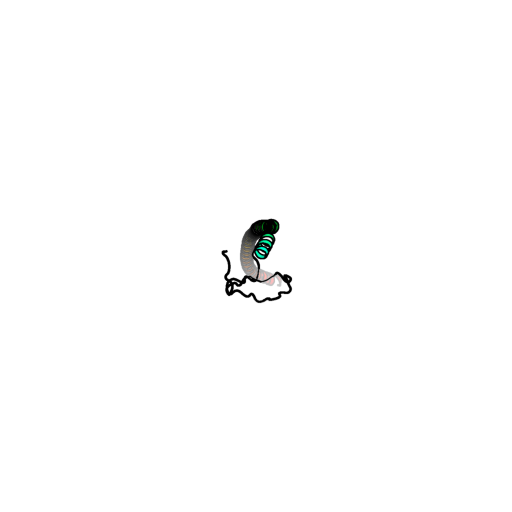6 -2.350 40.343 1.00 97.38 116 ASN A CA 1
ATOM 930 C C . ASN A 1 116 ? -26.353 -2.604 40.161 1.00 97.38 116 ASN A C 1
ATOM 932 O O . ASN A 1 116 ? -27.130 -2.465 41.109 1.00 97.38 116 ASN A O 1
ATOM 936 N N . ARG A 1 117 ? -26.768 -3.058 38.976 1.00 97.56 117 ARG A N 1
ATOM 937 C CA . ARG A 1 117 ? -28.150 -3.450 38.698 1.00 97.56 117 ARG A CA 1
ATOM 938 C C . ARG A 1 117 ? -28.601 -4.608 39.585 1.00 97.56 117 ARG A C 1
ATOM 940 O O . ARG A 1 117 ? -29.717 -4.564 40.109 1.00 97.56 117 ARG A O 1
ATOM 947 N N . VAL A 1 118 ? -27.770 -5.635 39.767 1.00 97.12 118 VAL A N 1
ATOM 948 C CA . VAL A 1 118 ? -28.077 -6.767 40.657 1.00 97.12 118 VAL A CA 1
ATOM 949 C C . VAL A 1 118 ? -28.189 -6.297 42.109 1.00 97.12 118 VAL A C 1
ATOM 951 O O . VAL A 1 118 ? -29.178 -6.623 42.773 1.00 97.12 118 VAL A O 1
ATOM 954 N N . LYS A 1 119 ? -27.245 -5.473 42.584 1.00 96.62 119 LYS A N 1
ATOM 955 C CA . LYS A 1 119 ? -27.264 -4.890 43.939 1.00 96.62 119 LYS A CA 1
ATOM 956 C C . LYS A 1 119 ? -28.536 -4.071 44.187 1.00 96.62 119 LYS A C 1
ATOM 958 O O . LYS A 1 119 ? -29.215 -4.291 45.188 1.00 96.62 119 LYS A O 1
ATOM 963 N N . LEU A 1 120 ? -28.916 -3.197 43.251 1.00 96.81 120 LEU A N 1
ATOM 964 C CA . LEU A 1 120 ? -30.134 -2.381 43.340 1.00 96.81 120 LEU A CA 1
ATOM 965 C C . LEU A 1 120 ? -31.409 -3.230 43.351 1.00 96.81 120 LEU A C 1
ATOM 967 O O . LEU A 1 120 ? -32.300 -2.988 44.165 1.00 96.81 120 LEU A O 1
ATOM 971 N N . LYS A 1 121 ? -31.494 -4.259 42.497 1.00 96.44 121 LYS A N 1
ATOM 972 C CA . LYS A 1 121 ? -32.620 -5.209 42.522 1.00 96.44 121 LYS A CA 1
ATOM 973 C C . LYS A 1 121 ? -32.723 -5.931 43.866 1.00 96.44 121 LYS A C 1
ATOM 975 O O . LYS A 1 121 ? -33.832 -6.136 44.352 1.00 96.44 121 LYS A O 1
ATOM 980 N N . GLY A 1 122 ? -31.594 -6.319 44.458 1.00 95.44 122 GLY A N 1
ATOM 981 C CA . GLY A 1 122 ? -31.546 -6.919 45.792 1.00 95.44 122 GLY A CA 1
ATOM 982 C C . GLY A 1 122 ? -32.041 -5.962 46.879 1.00 95.44 122 GLY A C 1
ATOM 983 O O . GLY A 1 122 ? -32.946 -6.310 47.633 1.00 95.44 122 GLY A O 1
ATOM 984 N N . ALA A 1 123 ? -31.510 -4.737 46.910 1.00 95.38 123 ALA A N 1
ATOM 985 C CA . ALA A 1 123 ? -31.903 -3.710 47.875 1.00 95.38 123 ALA A CA 1
ATOM 986 C C . ALA A 1 123 ? -33.397 -3.360 47.780 1.00 95.38 123 ALA A C 1
ATOM 988 O O . ALA A 1 123 ? -34.076 -3.286 48.800 1.00 95.38 123 ALA A O 1
ATOM 989 N N . CYS A 1 124 ? -33.933 -3.222 46.563 1.00 94.31 124 CYS A N 1
ATOM 990 C CA . CYS A 1 124 ? -35.352 -2.955 46.339 1.00 94.31 124 CYS A CA 1
ATOM 991 C C . CYS A 1 124 ? -36.242 -4.060 46.934 1.00 94.31 124 CYS A C 1
ATOM 993 O O . CYS A 1 124 ? -37.173 -3.752 47.672 1.00 94.31 124 CYS A O 1
ATOM 995 N N . LYS A 1 125 ? -35.907 -5.342 46.717 1.00 93.06 125 LYS A N 1
ATOM 996 C CA . LYS A 1 125 ? -36.643 -6.468 47.324 1.00 93.06 125 LYS A CA 1
ATOM 997 C C . LYS A 1 125 ? -36.644 -6.422 48.853 1.00 93.06 125 LYS A C 1
ATOM 999 O O . LYS A 1 125 ? -37.653 -6.754 49.462 1.00 93.06 125 LYS A O 1
ATOM 1004 N N . ILE A 1 126 ? -35.524 -6.032 49.466 1.00 94.25 126 ILE A N 1
ATOM 1005 C CA . ILE A 1 126 ? -35.417 -5.920 50.927 1.00 94.25 126 ILE A CA 1
ATOM 1006 C C . ILE A 1 126 ? -36.285 -4.766 51.439 1.00 94.25 126 ILE A C 1
ATOM 1008 O O . ILE A 1 126 ? -36.998 -4.946 52.419 1.00 94.25 126 ILE A O 1
ATOM 1012 N N . LEU A 1 127 ? -36.265 -3.609 50.771 1.00 93.50 127 LEU A N 1
ATOM 1013 C CA . LEU A 1 127 ? -37.037 -2.427 51.173 1.00 93.50 127 LEU A CA 1
ATOM 1014 C C . LEU A 1 127 ? -38.554 -2.603 51.008 1.00 93.50 127 LEU A C 1
ATOM 1016 O O . LEU A 1 127 ? -39.309 -2.040 51.798 1.00 93.50 127 LEU A O 1
ATOM 1020 N N . MET A 1 128 ? -38.998 -3.431 50.056 1.00 93.12 128 MET A N 1
ATOM 1021 C CA . MET A 1 128 ? -40.422 -3.750 49.884 1.00 93.12 128 MET A CA 1
ATOM 1022 C C . MET A 1 128 ? -41.047 -4.408 51.126 1.00 93.12 128 MET A C 1
ATOM 1024 O O . MET A 1 128 ? -42.242 -4.249 51.353 1.00 93.12 128 MET A O 1
ATOM 1028 N N . MET A 1 129 ? -40.272 -5.136 51.942 1.00 91.25 129 MET A N 1
ATOM 1029 C CA . MET A 1 129 ? -40.796 -5.812 53.138 1.00 91.25 129 MET A CA 1
ATOM 1030 C C . MET A 1 129 ? -41.192 -4.821 54.252 1.00 91.25 129 MET A C 1
ATOM 1032 O O . MET A 1 129 ? -42.359 -4.821 54.643 1.00 91.25 129 MET A O 1
ATOM 1036 N N . PRO A 1 130 ? -40.296 -3.942 54.753 1.00 92.81 130 PRO A N 1
ATOM 1037 C CA . PRO A 1 130 ? -40.678 -2.894 55.700 1.00 92.81 130 PRO A CA 1
ATOM 1038 C C . PRO A 1 130 ? -41.746 -1.944 55.160 1.00 92.81 130 PRO A C 1
ATOM 1040 O O . PRO A 1 130 ? -42.593 -1.481 55.921 1.00 92.81 130 PRO A O 1
ATOM 1043 N N . GLU A 1 131 ? -41.715 -1.649 53.859 1.00 90.06 131 GLU A N 1
ATOM 1044 C CA . GLU A 1 131 ? -42.737 -0.832 53.207 1.00 90.06 131 GLU A CA 1
ATOM 1045 C C . GLU A 1 131 ? -44.123 -1.486 53.292 1.00 90.06 131 GLU A C 1
ATOM 1047 O O . GLU A 1 131 ? -45.077 -0.826 53.697 1.00 90.06 131 GLU A O 1
ATOM 1052 N N . ALA A 1 132 ? -44.235 -2.776 52.956 1.00 89.69 132 ALA A N 1
ATOM 1053 C CA . ALA A 1 132 ? -45.490 -3.516 53.040 1.00 89.69 132 ALA A CA 1
ATOM 1054 C C . ALA A 1 132 ? -46.031 -3.559 54.477 1.00 89.69 132 ALA A C 1
ATOM 1056 O O . ALA A 1 132 ? -47.200 -3.248 54.687 1.00 89.69 132 ALA A O 1
ATOM 1057 N N . ILE A 1 133 ? -45.166 -3.843 55.462 1.00 90.00 133 ILE A N 1
ATOM 1058 C CA . ILE A 1 133 ? -45.529 -3.831 56.891 1.00 90.00 133 ILE A CA 1
ATOM 1059 C C . ILE A 1 133 ? -46.036 -2.444 57.305 1.00 90.00 133 ILE A C 1
ATOM 1061 O O . ILE A 1 133 ? -47.074 -2.321 57.945 1.00 90.00 133 ILE A O 1
ATOM 1065 N N . SER A 1 134 ? -45.318 -1.383 56.924 1.00 90.69 134 SER A N 1
ATOM 1066 C CA . SER A 1 134 ? -45.696 -0.009 57.281 1.00 90.69 134 SER A CA 1
ATOM 1067 C C . SER A 1 134 ? -47.039 0.385 56.669 1.00 90.69 134 SER A C 1
ATOM 1069 O O . SER A 1 134 ? -47.817 1.088 57.303 1.00 90.69 134 SER A O 1
ATOM 1071 N N . ARG A 1 135 ? -47.315 -0.072 55.443 1.00 89.88 135 ARG A N 1
ATOM 1072 C CA . ARG A 1 135 ? -48.576 0.181 54.744 1.00 89.88 135 ARG A CA 1
ATOM 1073 C C . ARG A 1 135 ? -49.745 -0.542 55.415 1.00 89.88 135 ARG A C 1
ATOM 1075 O O . ARG A 1 135 ? -50.760 0.088 55.681 1.00 89.88 135 ARG A O 1
ATOM 1082 N N . GLU A 1 136 ? -49.561 -1.810 55.779 1.00 88.06 136 GLU A N 1
ATOM 1083 C CA . GLU A 1 136 ? -50.551 -2.593 56.530 1.00 88.06 136 GLU A CA 1
ATOM 1084 C C . GLU A 1 136 ? -50.864 -1.962 57.900 1.00 88.06 136 GLU A C 1
ATOM 1086 O O . GLU A 1 136 ? -52.019 -1.911 58.308 1.00 88.06 136 GLU A O 1
ATOM 1091 N N . CYS A 1 137 ? -49.862 -1.399 58.583 1.00 84.25 137 CYS A N 1
ATOM 1092 C CA . CYS A 1 137 ? -50.052 -0.694 59.854 1.00 84.25 137 CYS A CA 1
ATOM 1093 C C . CYS A 1 137 ? -50.759 0.671 59.743 1.00 84.25 137 CYS A C 1
ATOM 1095 O O . CYS A 1 137 ? -51.257 1.156 60.756 1.00 84.25 137 CYS A O 1
ATOM 1097 N N . LEU A 1 138 ? -50.753 1.320 58.573 1.00 84.62 138 LEU A N 1
ATOM 1098 C CA . LEU A 1 138 ? -51.333 2.658 58.361 1.00 84.62 138 LEU A CA 1
ATOM 1099 C C . LEU A 1 138 ? -52.737 2.628 57.736 1.00 84.62 138 LEU A C 1
ATOM 1101 O O . LEU A 1 138 ? -53.422 3.647 57.752 1.00 84.62 138 LEU A O 1
ATOM 1105 N N . GLU A 1 139 ? -53.153 1.497 57.163 1.00 68.88 139 GLU A N 1
ATOM 1106 C CA . GLU A 1 139 ? -54.477 1.308 56.547 1.00 68.88 139 GLU A CA 1
ATOM 1107 C C . GLU A 1 139 ? -55.550 0.788 57.538 1.00 68.88 139 GLU A C 1
ATOM 1109 O O . GLU A 1 139 ? -56.680 0.515 57.128 1.00 68.88 139 GLU A O 1
ATOM 1114 N N . VAL A 1 140 ? -55.219 0.698 58.837 1.00 49.66 140 VAL A N 1
ATOM 1115 C CA . VAL A 1 140 ? -56.130 0.415 59.973 1.00 49.66 140 VAL A CA 1
ATOM 1116 C C . VAL A 1 140 ? -56.466 1.705 60.715 1.00 49.66 140 VAL A C 1
ATOM 1118 O O . VAL A 1 140 ? -57.659 1.894 61.045 1.00 49.66 140 VAL A O 1
#

Radius of gyration: 53.08 Å; chains: 1; bounding box: 102×30×140 Å

Sequence (140 aa):
MGPIGPWAAGHLDWTPQAGCTGVRPVVDKYSITRYSTGEWRKNNQYTLTPRATDKARALETQTKKDIEKAFVDMNMKLDDSNKKLDNRIKDLTYWKKQVEKTVNAITDEIETLDENRVKLKGACKILMMPEAISRECLEV

Secondary structure (DSSP, 8-state):
--PPPTT--PPP---TTT-----PPP--TT---SS-HHHHHHHHHHHT-HHHHHHHHHHHHHHHHHHHHHHHHHHHHHHHHHHHHHHHHHHHHHHHHHHHHHHHHHHHHHHHHHHHHHHHHHHHHHHHHHHHHHHHHH--

InterPro domains:
  IPR000435 Tektins [PTHR19960] (29-139)
  IPR048256 Tektin-like [PF03148] (40-139)